Protein AF-A0A9R0RAD7-F1 (afdb_monomer_lite)

Organism: Triticum turgidum subsp. durum (NCBI:txid4567)

Secondary structure (DSSP, 8-state):
-HHHHHHHHHHHHHHHTTT-GGGHHHHHHHHHHHHHHHHHHHHHHHHHHHHHH--TT-HHHHHHHHHHHHHHHHHHHHHHHHHHHHSTTTTT-HHHHHHHHHHHHHHHHHHHHHHHHT----------

Sequence (128 aa):
MYADFIGSAGSIFDLTTPLYPGYFLPLASLGNLAKAVGRGFRDPSNRVIQNHFAKSGNLGEIAAKEEVWEVGAQLVGLSIGVLILDTPGIQSSYLTLTLTWLGVRLLHLWFRYQSLVVLKFRTVRCWT

Radius of gyration: 17.98 Å; chains: 1; bounding box: 42×28×57 Å

Foldseek 3Di:
DVLLVLLVVLVVLVLCCVVCVVCNVVSNVSSVVSNVVSVVVVVVVVLVVLVVVDDPPCSVVSVVVVVVVVVVVVVVVVVVVVVVVPDPPCVPDSVSVVVVVVVVSVVVVVVVVVVVVPDDDPDDPDDD

Structure (mmCIF, N/CA/C/O backbone):
data_AF-A0A9R0RAD7-F1
#
_entry.id   AF-A0A9R0RAD7-F1
#
loop_
_atom_site.group_PDB
_atom_site.id
_atom_site.type_symbol
_atom_site.label_atom_id
_atom_site.label_alt_id
_atom_site.label_comp_id
_atom_site.label_asym_id
_atom_site.label_entity_id
_atom_site.label_seq_id
_atom_site.pdbx_PDB_ins_code
_atom_site.Cartn_x
_atom_site.Cartn_y
_atom_site.Cartn_z
_atom_site.occupancy
_atom_site.B_iso_or_equiv
_atom_site.auth_seq_id
_atom_site.auth_comp_id
_atom_site.auth_asym_id
_atom_site.auth_atom_id
_atom_site.pdbx_PDB_model_num
ATOM 1 N N . MET A 1 1 ? -1.869 7.204 8.396 1.00 72.06 1 MET A N 1
ATOM 2 C CA . MET A 1 1 ? -1.092 7.958 7.389 1.00 72.06 1 MET A CA 1
ATOM 3 C C . MET A 1 1 ? 0.408 7.730 7.509 1.00 72.06 1 MET A C 1
ATOM 5 O O . MET A 1 1 ? 0.947 7.143 6.586 1.00 72.06 1 MET A O 1
ATOM 9 N N . TYR A 1 2 ? 1.097 8.093 8.603 1.00 76.00 2 TYR A N 1
ATOM 10 C CA . TYR A 1 2 ? 2.551 7.830 8.727 1.00 76.00 2 TYR A CA 1
ATOM 11 C C . TYR A 1 2 ? 2.933 6.348 8.547 1.00 76.00 2 TYR A C 1
ATOM 13 O O . TYR A 1 2 ? 3.855 6.034 7.801 1.00 76.00 2 TYR A O 1
ATOM 21 N N . ALA A 1 3 ? 2.169 5.434 9.151 1.00 78.88 3 ALA A N 1
ATOM 22 C CA . ALA A 1 3 ? 2.333 3.991 8.964 1.00 78.88 3 ALA A CA 1
ATOM 23 C C . ALA A 1 3 ? 2.201 3.554 7.488 1.00 78.88 3 ALA A C 1
ATOM 25 O O . ALA A 1 3 ? 2.969 2.717 7.013 1.00 78.88 3 ALA A O 1
ATOM 26 N N . ASP A 1 4 ? 1.267 4.157 6.742 1.00 81.69 4 ASP A N 1
ATOM 27 C CA . ASP A 1 4 ? 1.040 3.862 5.323 1.00 81.69 4 ASP A CA 1
ATOM 28 C C . ASP A 1 4 ? 2.202 4.372 4.444 1.00 81.69 4 ASP A C 1
ATOM 30 O O . ASP A 1 4 ? 2.567 3.712 3.470 1.00 81.69 4 ASP A O 1
ATOM 34 N N . PHE A 1 5 ? 2.840 5.494 4.807 1.00 82.06 5 PHE A N 1
ATOM 35 C CA . PHE A 1 5 ? 4.048 5.995 4.134 1.00 82.06 5 PHE A CA 1
ATOM 36 C C . PHE A 1 5 ? 5.247 5.060 4.327 1.00 82.06 5 PHE A C 1
ATOM 38 O O . PHE A 1 5 ? 5.902 4.698 3.350 1.00 82.06 5 PHE A O 1
ATOM 45 N N . ILE A 1 6 ? 5.500 4.616 5.563 1.00 80.94 6 ILE A N 1
ATOM 46 C CA . ILE A 1 6 ? 6.600 3.687 5.874 1.00 80.94 6 ILE A CA 1
ATOM 47 C C . ILE A 1 6 ? 6.388 2.345 5.158 1.00 80.94 6 ILE A C 1
ATOM 49 O O . ILE A 1 6 ? 7.303 1.818 4.525 1.00 80.94 6 ILE A O 1
ATOM 53 N N . GLY A 1 7 ? 5.157 1.822 5.176 1.00 78.75 7 GLY A N 1
ATOM 54 C CA . GLY A 1 7 ? 4.812 0.610 4.430 1.00 78.75 7 GLY A CA 1
ATOM 55 C C . GLY A 1 7 ? 4.968 0.772 2.911 1.00 78.75 7 GLY A C 1
ATOM 56 O O . GLY A 1 7 ? 5.399 -0.161 2.232 1.00 78.75 7 GLY A O 1
ATOM 57 N N . SER A 1 8 ? 4.678 1.963 2.375 1.00 82.88 8 SER A N 1
ATOM 58 C CA . SER A 1 8 ? 4.847 2.271 0.948 1.00 82.88 8 SER A CA 1
ATOM 59 C C . SER A 1 8 ? 6.318 2.324 0.539 1.00 82.88 8 SER A C 1
ATOM 61 O O . SER A 1 8 ? 6.659 1.795 -0.520 1.00 82.88 8 SER A O 1
ATOM 63 N N . ALA A 1 9 ? 7.197 2.859 1.394 1.00 84.00 9 ALA A N 1
ATOM 64 C CA . ALA A 1 9 ? 8.644 2.811 1.183 1.00 84.00 9 ALA A CA 1
ATOM 65 C C . ALA A 1 9 ? 9.148 1.364 1.059 1.00 84.00 9 ALA A C 1
ATOM 67 O O . ALA A 1 9 ? 9.953 1.063 0.182 1.00 84.00 9 ALA A O 1
ATOM 68 N N . GLY A 1 10 ? 8.590 0.442 1.850 1.00 84.69 10 GLY A N 1
ATOM 69 C CA . GLY A 1 10 ? 8.878 -0.988 1.729 1.00 84.69 10 GLY A CA 1
ATOM 70 C C . GLY A 1 10 ? 8.602 -1.555 0.335 1.00 84.69 10 GLY A C 1
ATOM 71 O O . GLY A 1 10 ? 9.412 -2.301 -0.201 1.00 84.69 10 GLY A O 1
ATOM 72 N N . SER A 1 11 ? 7.501 -1.147 -0.298 1.00 86.31 11 SER A N 1
ATOM 73 C CA . SER A 1 11 ? 7.193 -1.591 -1.665 1.00 86.31 11 SER A CA 1
ATOM 74 C C . SER A 1 11 ? 8.027 -0.945 -2.770 1.00 86.31 11 SER A C 1
ATOM 76 O O . SER A 1 11 ? 8.062 -1.477 -3.875 1.00 86.31 11 SER A O 1
ATOM 78 N N . ILE A 1 12 ? 8.724 0.159 -2.488 1.00 89.06 12 ILE A N 1
ATOM 79 C CA . ILE A 1 12 ? 9.711 0.715 -3.424 1.00 89.06 12 ILE A CA 1
ATOM 80 C C . ILE A 1 12 ? 10.911 -0.233 -3.521 1.00 89.06 12 ILE A C 1
ATOM 82 O O . ILE A 1 12 ? 11.399 -0.473 -4.619 1.00 89.06 12 ILE A O 1
ATOM 86 N N . PHE A 1 13 ? 11.342 -0.829 -2.405 1.00 88.94 13 PHE A N 1
ATOM 87 C CA . PHE A 1 13 ? 12.407 -1.835 -2.427 1.00 88.94 13 PHE A CA 1
ATOM 88 C C . PHE A 1 13 ? 12.006 -3.098 -3.192 1.00 88.94 13 PHE A C 1
ATOM 90 O O . PHE A 1 13 ? 12.837 -3.653 -3.900 1.00 88.94 13 PHE A O 1
ATOM 97 N N . ASP A 1 14 ? 10.740 -3.528 -3.119 1.00 86.56 14 ASP A N 1
ATOM 98 C CA . ASP A 1 14 ? 10.272 -4.643 -3.954 1.00 86.56 14 ASP A CA 1
ATOM 99 C C . ASP A 1 14 ? 10.357 -4.292 -5.445 1.00 86.56 14 ASP A C 1
ATOM 101 O O . ASP A 1 14 ? 10.831 -5.102 -6.237 1.00 86.56 14 ASP A O 1
ATOM 105 N N . LEU A 1 15 ? 9.940 -3.077 -5.828 1.00 87.69 15 LEU A N 1
ATOM 106 C CA . LEU A 1 15 ? 9.990 -2.609 -7.215 1.00 87.69 15 LEU A CA 1
ATOM 107 C C . LEU A 1 15 ? 11.413 -2.544 -7.768 1.00 87.69 15 LEU A C 1
ATOM 109 O O . LEU A 1 15 ? 11.600 -2.766 -8.959 1.00 87.69 15 LEU A O 1
ATOM 113 N N . THR A 1 16 ? 12.411 -2.259 -6.930 1.00 86.56 16 THR A N 1
ATOM 114 C CA . THR A 1 16 ? 13.810 -2.187 -7.368 1.00 86.56 16 THR A CA 1
ATOM 115 C C . THR A 1 16 ? 14.489 -3.553 -7.459 1.00 86.56 16 THR A C 1
ATOM 117 O O . THR A 1 16 ? 15.530 -3.650 -8.109 1.00 86.56 16 THR A O 1
ATOM 120 N N . THR A 1 17 ? 13.913 -4.620 -6.887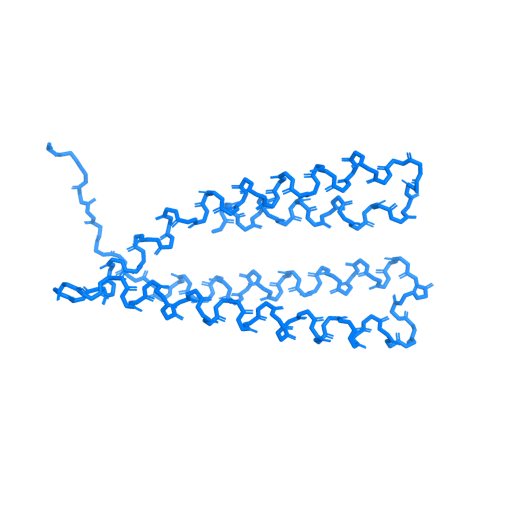 1.00 87.81 17 THR A N 1
ATOM 121 C CA . THR A 1 17 ? 14.506 -5.971 -6.957 1.00 87.81 17 THR A CA 1
ATOM 122 C C . THR A 1 17 ? 14.782 -6.474 -8.382 1.00 87.81 17 THR A C 1
ATOM 124 O O . THR A 1 17 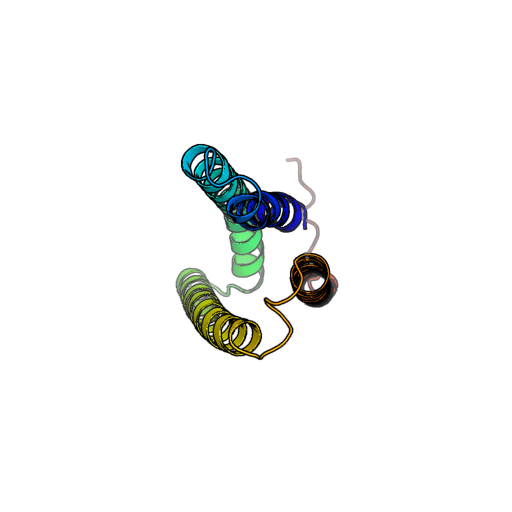? 15.873 -7.009 -8.590 1.00 87.81 17 THR A O 1
ATOM 127 N N . PRO A 1 18 ? 13.907 -6.277 -9.394 1.00 84.50 18 PRO A N 1
ATOM 128 C CA . PRO A 1 18 ? 14.169 -6.748 -10.754 1.00 84.50 18 PRO A CA 1
ATOM 129 C C . PRO A 1 18 ? 15.237 -5.914 -11.477 1.00 84.50 18 PRO A C 1
ATOM 131 O O . PRO A 1 18 ? 15.852 -6.405 -12.418 1.00 84.50 18 PRO A O 1
ATOM 134 N N . LEU A 1 19 ? 15.480 -4.668 -11.042 1.00 86.94 19 LEU A N 1
ATOM 135 C CA . LEU A 1 19 ? 16.524 -3.801 -11.605 1.00 86.94 19 LEU A CA 1
ATOM 136 C C . LEU A 1 19 ? 17.930 -4.200 -11.138 1.00 86.94 19 LEU A C 1
ATOM 138 O O . LEU A 1 19 ? 18.906 -3.976 -11.850 1.00 86.94 19 LEU A O 1
ATOM 142 N N . TYR A 1 20 ? 18.031 -4.783 -9.942 1.00 87.44 20 TYR A N 1
ATOM 143 C CA . TYR A 1 20 ? 19.294 -5.143 -9.299 1.00 87.44 20 TYR A CA 1
ATOM 144 C C . TYR A 1 20 ? 19.269 -6.599 -8.811 1.00 87.44 20 TYR A C 1
ATOM 146 O O . TYR A 1 20 ? 19.300 -6.847 -7.602 1.00 87.44 20 TYR A O 1
ATOM 154 N N . PRO A 1 21 ? 19.254 -7.590 -9.724 1.00 84.19 21 PRO A N 1
ATOM 155 C CA . PRO A 1 21 ? 19.089 -9.001 -9.365 1.00 84.19 21 PRO A CA 1
ATOM 156 C C . PRO A 1 21 ? 20.177 -9.524 -8.410 1.00 84.19 21 PRO A C 1
ATOM 158 O O . PRO A 1 21 ? 19.888 -10.347 -7.545 1.00 84.19 21 PRO A O 1
ATOM 161 N N . GLY A 1 22 ? 21.406 -8.993 -8.481 1.00 88.19 22 GLY A N 1
ATOM 162 C CA . GLY A 1 22 ? 22.493 -9.333 -7.547 1.00 88.19 22 GLY A CA 1
ATOM 163 C C . GLY A 1 22 ? 22.277 -8.854 -6.102 1.00 88.19 22 GLY A C 1
ATOM 164 O O . GLY A 1 22 ? 22.930 -9.348 -5.188 1.00 88.19 22 GLY A O 1
ATOM 165 N N . TYR A 1 23 ? 21.337 -7.932 -5.880 1.00 88.56 23 TYR A N 1
ATOM 166 C CA . TYR A 1 23 ? 20.967 -7.392 -4.568 1.00 88.56 23 TYR A CA 1
ATOM 167 C C . TYR A 1 23 ? 19.547 -7.796 -4.150 1.00 88.56 23 TYR A C 1
ATOM 169 O O . TYR A 1 23 ? 18.980 -7.194 -3.238 1.00 88.56 23 TYR A O 1
ATOM 177 N N . PHE A 1 24 ? 18.970 -8.828 -4.777 1.00 90.50 24 PHE A N 1
ATOM 178 C CA . PHE A 1 24 ? 17.615 -9.299 -4.484 1.00 90.50 24 PHE A CA 1
ATOM 179 C C . PHE A 1 24 ? 17.378 -9.511 -2.983 1.00 90.50 24 PHE A C 1
ATOM 181 O O . PHE A 1 24 ? 16.441 -8.951 -2.418 1.00 90.50 24 PHE A O 1
ATOM 188 N N . LEU A 1 25 ? 18.253 -10.276 -2.320 1.00 92.56 25 LEU A N 1
ATOM 189 C CA . LEU A 1 25 ? 18.087 -10.637 -0.913 1.00 92.56 25 LEU A CA 1
ATOM 190 C C . LEU A 1 25 ? 18.102 -9.421 0.036 1.00 92.56 25 LEU A C 1
ATOM 192 O O . LEU A 1 25 ? 17.156 -9.288 0.818 1.00 92.56 25 LEU A O 1
ATOM 196 N N . PRO A 1 26 ? 19.104 -8.516 -0.001 1.00 91.94 26 PRO A N 1
ATOM 197 C CA . PRO A 1 26 ? 19.086 -7.335 0.860 1.00 91.94 26 PRO A CA 1
ATOM 198 C C . PRO A 1 26 ? 17.930 -6.379 0.535 1.00 91.94 26 PRO A C 1
ATOM 200 O O . PRO A 1 26 ? 17.306 -5.869 1.464 1.00 91.94 26 PRO A O 1
ATOM 203 N N . LEU A 1 27 ? 17.581 -6.176 -0.742 1.00 90.25 27 LEU A N 1
ATOM 204 C CA . LEU A 1 27 ? 16.456 -5.314 -1.131 1.00 90.25 27 LEU A CA 1
ATOM 205 C C . LEU A 1 27 ? 15.112 -5.873 -0.645 1.00 90.25 27 LEU A C 1
ATOM 207 O O . LEU A 1 27 ? 14.355 -5.161 0.012 1.00 90.25 27 LEU A O 1
ATOM 211 N N . ALA A 1 28 ? 14.842 -7.158 -0.883 1.00 90.81 28 ALA A N 1
ATOM 212 C CA . ALA A 1 28 ? 13.624 -7.816 -0.414 1.00 90.81 28 ALA A CA 1
ATOM 213 C C . ALA A 1 28 ? 13.527 -7.814 1.122 1.00 90.81 28 ALA A C 1
ATOM 215 O O . ALA A 1 28 ? 12.452 -7.605 1.687 1.00 90.81 28 ALA A O 1
ATOM 216 N N . SER A 1 29 ? 14.656 -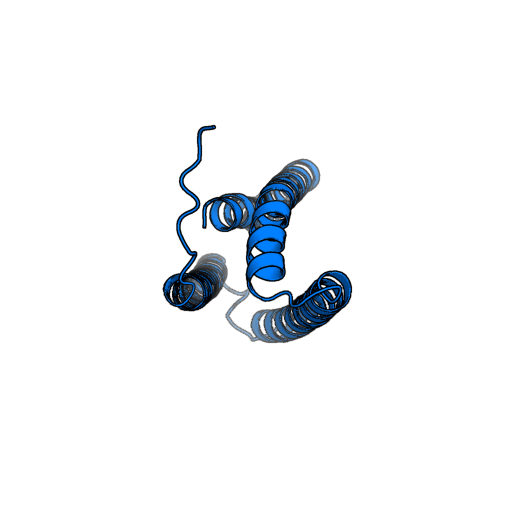7.994 1.814 1.00 92.94 29 SER A N 1
ATOM 217 C CA . SER A 1 29 ? 14.710 -7.951 3.280 1.00 92.94 29 SER A CA 1
ATOM 218 C C . SER A 1 29 ? 14.384 -6.558 3.818 1.00 92.94 29 SER A C 1
ATOM 220 O O . SER A 1 29 ? 13.568 -6.434 4.730 1.00 92.94 29 SER A O 1
ATOM 222 N N . LEU A 1 30 ? 14.957 -5.503 3.228 1.00 92.12 30 LEU A N 1
ATOM 223 C CA . LEU A 1 30 ? 14.642 -4.115 3.581 1.00 92.12 30 LEU A CA 1
ATOM 224 C C . LEU A 1 30 ? 13.180 -3.769 3.284 1.00 92.12 30 LEU A C 1
ATOM 226 O O . LEU A 1 30 ? 12.515 -3.145 4.113 1.00 92.12 30 LEU A O 1
ATOM 230 N N . GLY A 1 31 ? 12.656 -4.224 2.143 1.00 92.00 31 GLY A N 1
ATOM 231 C CA . GLY A 1 31 ? 11.249 -4.067 1.790 1.00 92.00 31 GLY A CA 1
ATOM 232 C C . GLY A 1 31 ? 10.320 -4.701 2.823 1.00 92.00 31 GLY A C 1
ATOM 233 O O . GLY A 1 31 ? 9.389 -4.059 3.317 1.00 92.00 31 GLY A O 1
ATOM 234 N N . ASN A 1 32 ? 10.608 -5.942 3.220 1.00 93.38 32 ASN A N 1
ATOM 235 C CA . ASN A 1 32 ? 9.847 -6.654 4.245 1.00 93.38 32 ASN A CA 1
ATOM 236 C C . ASN A 1 32 ? 9.979 -6.017 5.634 1.00 93.38 32 ASN A C 1
ATOM 238 O O . ASN A 1 32 ? 8.971 -5.893 6.333 1.00 93.38 32 ASN A O 1
ATOM 242 N N . LEU A 1 33 ? 11.173 -5.550 6.006 1.00 92.94 33 LEU A N 1
ATOM 243 C CA . LEU A 1 33 ? 11.411 -4.828 7.255 1.00 92.94 33 LEU A CA 1
ATOM 244 C C . LEU A 1 33 ? 10.569 -3.549 7.323 1.00 92.94 33 LEU A C 1
ATOM 246 O O . LEU A 1 33 ? 9.826 -3.352 8.282 1.00 92.94 33 LEU A O 1
ATOM 250 N N . ALA A 1 34 ? 10.619 -2.706 6.291 1.00 90.56 34 ALA A N 1
ATOM 251 C CA . ALA A 1 34 ? 9.848 -1.466 6.245 1.00 90.56 34 ALA A CA 1
ATOM 252 C C . ALA A 1 34 ? 8.332 -1.728 6.325 1.00 90.56 34 ALA A C 1
ATOM 254 O O . ALA A 1 34 ? 7.621 -1.050 7.068 1.00 90.56 34 ALA A O 1
ATOM 255 N N . LYS A 1 35 ? 7.825 -2.764 5.642 1.00 91.19 35 LYS A N 1
ATOM 256 C CA . LYS A 1 35 ? 6.417 -3.183 5.766 1.00 91.19 35 LYS A CA 1
ATOM 257 C C . LYS A 1 35 ? 6.068 -3.672 7.172 1.00 91.19 35 LYS A C 1
ATOM 259 O O . LYS A 1 35 ? 4.955 -3.422 7.631 1.00 91.19 35 LYS A O 1
ATOM 264 N N . ALA A 1 36 ? 6.965 -4.398 7.840 1.00 91.31 36 ALA A N 1
ATOM 265 C CA . ALA A 1 36 ? 6.750 -4.877 9.205 1.00 91.31 36 ALA A CA 1
ATOM 266 C C . ALA A 1 36 ? 6.700 -3.711 10.202 1.00 91.31 36 ALA A C 1
ATOM 268 O O . ALA A 1 36 ? 5.780 -3.637 11.011 1.00 91.31 36 ALA A O 1
ATOM 269 N N . VAL A 1 37 ? 7.617 -2.748 10.076 1.00 90.62 37 VAL A N 1
ATOM 270 C CA . VAL A 1 37 ? 7.618 -1.514 10.877 1.00 90.62 37 VAL A CA 1
ATOM 271 C C . VAL A 1 37 ? 6.340 -0.706 10.634 1.00 90.62 37 VAL A C 1
ATOM 273 O O . VAL A 1 37 ? 5.681 -0.286 11.583 1.00 90.62 37 VAL A O 1
ATOM 276 N N . GLY A 1 38 ? 5.937 -0.539 9.370 1.00 87.88 38 GLY A N 1
ATOM 277 C CA . GLY A 1 38 ? 4.680 0.124 9.016 1.00 87.88 38 GLY A CA 1
ATOM 278 C C . GLY A 1 38 ? 3.460 -0.548 9.657 1.00 87.88 38 GLY A C 1
ATOM 279 O O . GLY A 1 38 ? 2.608 0.143 10.213 1.00 87.88 38 GLY A O 1
ATOM 280 N N . ARG A 1 39 ? 3.401 -1.888 9.651 1.00 86.56 39 ARG A N 1
ATOM 281 C CA . ARG A 1 39 ? 2.355 -2.653 10.354 1.00 86.56 39 ARG A CA 1
ATOM 282 C C . ARG A 1 39 ? 2.391 -2.422 11.866 1.00 86.56 39 ARG A C 1
ATOM 284 O O . ARG A 1 39 ? 1.369 -2.046 12.428 1.00 86.56 39 ARG A O 1
ATOM 291 N N . GLY A 1 40 ? 3.567 -2.486 12.488 1.00 88.62 40 GLY A N 1
ATOM 292 C CA . GLY A 1 40 ? 3.724 -2.234 13.924 1.00 88.62 40 GLY A CA 1
ATOM 293 C C . GLY A 1 40 ? 3.224 -0.855 14.377 1.00 88.62 40 GLY A C 1
ATOM 294 O O . GLY A 1 40 ? 2.688 -0.730 15.473 1.00 88.62 40 GLY A O 1
ATOM 295 N N . PHE A 1 41 ? 3.322 0.177 13.531 1.00 87.50 41 PHE A N 1
ATOM 296 C CA . PHE A 1 41 ? 2.729 1.492 13.816 1.00 87.50 41 PHE A CA 1
ATOM 297 C C . PHE A 1 41 ? 1.225 1.574 13.525 1.00 87.50 41 PHE A C 1
ATOM 299 O O . PHE A 1 41 ? 0.509 2.377 14.134 1.00 87.50 41 PHE A O 1
ATOM 306 N N . ARG A 1 42 ? 0.728 0.771 12.581 1.00 85.88 42 ARG A N 1
ATOM 307 C CA . ARG A 1 42 ? -0.693 0.717 12.231 1.00 85.88 42 ARG A CA 1
ATOM 308 C C . ARG A 1 42 ? -1.515 0.032 13.322 1.00 85.88 42 ARG A C 1
ATOM 310 O O . ARG A 1 42 ? -2.587 0.539 13.648 1.00 85.88 42 ARG A O 1
ATOM 317 N N . ASP A 1 43 ? -1.016 -1.050 13.912 1.00 87.38 43 ASP A N 1
ATOM 318 C CA . ASP A 1 43 ? -1.797 -1.879 14.841 1.00 87.38 43 ASP A CA 1
ATOM 319 C C . ASP A 1 43 ? -2.299 -1.110 16.082 1.00 87.38 43 ASP A C 1
ATOM 321 O O . ASP A 1 43 ? -3.494 -1.191 16.380 1.00 87.38 43 ASP A O 1
ATOM 325 N N . PRO A 1 44 ? -1.483 -0.288 16.780 1.00 86.12 44 PRO A N 1
ATOM 326 C CA . PRO A 1 44 ? -1.969 0.531 17.891 1.00 86.12 44 PRO A CA 1
ATOM 327 C C . PRO A 1 44 ? -3.044 1.537 17.462 1.00 86.12 44 PRO A C 1
ATOM 329 O O . PRO A 1 44 ? -4.018 1.743 18.182 1.00 86.12 44 PRO A O 1
ATOM 332 N N . SER A 1 45 ? -2.902 2.131 16.272 1.00 87.06 45 SER A N 1
ATOM 333 C CA . SER A 1 45 ? -3.870 3.098 15.737 1.00 87.06 45 SER A CA 1
ATOM 334 C C . SER A 1 45 ? -5.213 2.429 15.420 1.00 87.06 45 SER A C 1
ATOM 336 O O . SER A 1 45 ? -6.266 2.952 15.785 1.00 87.06 45 SER A O 1
ATOM 338 N N . ASN A 1 46 ? -5.179 1.245 14.799 1.00 87.06 46 ASN A N 1
ATOM 339 C CA . ASN A 1 46 ? -6.374 0.449 14.515 1.00 87.06 46 ASN A CA 1
ATOM 340 C C . ASN A 1 46 ? -7.074 0.021 15.813 1.00 87.06 46 ASN A C 1
ATOM 342 O O . ASN A 1 46 ? -8.291 0.144 15.913 1.00 87.06 46 ASN A O 1
ATOM 346 N N . ARG A 1 47 ? -6.328 -0.367 16.855 1.00 87.12 47 ARG A N 1
ATOM 347 C CA . ARG A 1 47 ? -6.915 -0.694 18.168 1.00 87.12 47 ARG A CA 1
ATOM 348 C C . ARG A 1 47 ? -7.672 0.479 18.793 1.00 87.12 47 ARG A C 1
ATOM 350 O O . ARG A 1 47 ? -8.724 0.270 19.390 1.00 87.12 47 ARG A O 1
ATOM 357 N N . VAL A 1 48 ? -7.178 1.712 18.644 1.00 87.38 48 VAL A N 1
ATOM 358 C CA . VAL A 1 48 ? -7.893 2.915 19.113 1.00 87.38 48 VAL A CA 1
ATOM 359 C C . VAL A 1 48 ? -9.205 3.114 18.344 1.00 87.38 48 VAL A C 1
ATOM 361 O O . VAL A 1 48 ? -10.229 3.420 18.955 1.00 87.38 48 VAL A O 1
ATOM 364 N N . ILE A 1 49 ? -9.204 2.889 17.025 1.00 85.75 49 ILE A N 1
ATOM 365 C CA . ILE A 1 49 ? -10.413 2.946 16.183 1.00 85.75 49 ILE A CA 1
ATOM 366 C C . ILE A 1 49 ? -11.421 1.863 16.592 1.00 85.75 49 ILE A C 1
ATOM 368 O O . ILE A 1 49 ? -12.593 2.163 16.801 1.00 85.75 49 ILE A O 1
ATOM 372 N N . GLN A 1 50 ? -10.975 0.618 16.752 1.00 88.88 50 GLN A N 1
ATOM 373 C CA . GLN A 1 50 ? -11.829 -0.498 17.170 1.00 88.88 50 GLN A CA 1
ATOM 374 C C . GLN A 1 50 ? -12.462 -0.233 18.539 1.00 88.88 50 GLN A C 1
ATOM 376 O O . GLN A 1 50 ? -13.656 -0.456 18.719 1.00 88.88 50 GLN A O 1
ATOM 381 N N . ASN A 1 51 ? -11.688 0.309 19.485 1.00 87.56 51 ASN A N 1
ATOM 382 C CA . ASN A 1 51 ? -12.185 0.692 20.805 1.00 87.56 51 ASN A CA 1
ATOM 383 C C . ASN A 1 51 ? -13.246 1.800 20.719 1.00 87.56 51 ASN A C 1
ATOM 385 O O . ASN A 1 51 ? -14.259 1.735 21.405 1.00 87.56 51 ASN A O 1
ATOM 389 N N . HIS A 1 52 ? -13.085 2.764 19.809 1.00 86.62 52 HIS A N 1
ATOM 390 C CA . HIS A 1 52 ? -14.100 3.795 19.579 1.00 86.62 52 HIS A CA 1
ATOM 391 C C . HIS A 1 52 ? -15.460 3.220 19.140 1.00 86.62 52 HIS A C 1
ATOM 393 O O . HIS A 1 52 ? -16.501 3.745 19.533 1.00 86.62 52 HIS A O 1
ATOM 399 N N . PHE A 1 53 ? -15.463 2.143 18.350 1.00 84.69 53 PHE A N 1
ATOM 400 C CA . PHE A 1 53 ? -16.689 1.466 17.912 1.00 84.69 53 PHE A CA 1
ATOM 401 C C . PHE A 1 53 ? -17.175 0.375 18.875 1.00 84.69 53 PHE A C 1
ATOM 403 O O . PHE A 1 53 ? -18.306 -0.104 18.736 1.00 84.69 53 PHE A O 1
ATOM 410 N N . ALA A 1 54 ? -16.354 -0.015 19.850 1.00 86.62 54 ALA A N 1
ATOM 411 C CA . ALA A 1 54 ? -16.700 -1.054 20.801 1.00 86.62 54 ALA A CA 1
ATOM 412 C C . ALA A 1 54 ? -17.813 -0.607 21.758 1.00 86.62 54 ALA A C 1
ATOM 414 O O . ALA A 1 54 ? -17.791 0.472 22.347 1.00 86.62 54 ALA A O 1
ATOM 415 N N . LYS A 1 55 ? -18.797 -1.486 21.938 1.00 81.19 55 LYS A N 1
ATOM 416 C CA . LYS A 1 55 ? -19.804 -1.433 23.000 1.00 81.19 55 LYS A CA 1
ATOM 417 C C . LYS A 1 55 ? -19.477 -2.530 24.009 1.00 81.19 55 LYS A C 1
ATOM 419 O O . LYS A 1 55 ? -19.020 -3.594 23.617 1.00 81.19 55 LYS A O 1
ATOM 424 N N . SER A 1 56 ? -19.690 -2.254 25.296 1.00 82.50 56 SER A N 1
ATOM 425 C CA . SER A 1 56 ? -19.341 -3.114 26.444 1.00 82.50 56 SER A CA 1
ATOM 426 C C . SER A 1 56 ? -19.057 -4.590 26.100 1.00 82.50 56 SER A C 1
ATOM 428 O O . SER A 1 56 ? -19.973 -5.343 25.776 1.00 82.50 56 SER A O 1
ATOM 430 N N . GLY A 1 57 ? -17.780 -4.988 26.154 1.00 82.12 57 GLY A N 1
ATOM 431 C CA . GLY A 1 57 ? -17.334 -6.378 25.984 1.00 82.12 57 GLY A CA 1
ATOM 432 C C . GLY A 1 57 ? -17.123 -6.882 24.547 1.00 82.12 57 GLY A C 1
ATOM 433 O O . GLY A 1 57 ? -16.602 -7.981 24.392 1.00 82.12 57 GLY A O 1
ATOM 434 N N . ASN A 1 58 ? -17.449 -6.118 23.496 1.00 89.75 58 ASN A N 1
ATOM 435 C CA . ASN A 1 58 ? -17.394 -6.612 22.106 1.00 89.75 58 ASN A CA 1
ATOM 436 C C . ASN A 1 58 ? -16.114 -6.254 21.313 1.00 89.75 58 ASN A C 1
ATOM 438 O O . ASN A 1 58 ? -16.055 -6.497 20.108 1.00 89.75 58 ASN A O 1
ATOM 442 N N . LEU A 1 59 ? -15.083 -5.690 21.957 1.00 89.94 59 LEU A N 1
ATOM 443 C CA . LEU A 1 59 ? -13.859 -5.234 21.274 1.00 89.94 59 LEU A CA 1
ATOM 444 C C . LEU A 1 59 ? -13.173 -6.358 20.480 1.00 89.94 59 LEU A C 1
ATOM 446 O O . LEU A 1 59 ? -12.741 -6.138 19.352 1.00 89.94 59 LEU A O 1
ATOM 450 N N . GLY A 1 60 ? -13.106 -7.565 21.053 1.00 88.81 60 GLY A N 1
ATOM 451 C CA . GLY A 1 60 ? -12.508 -8.727 20.391 1.00 88.81 60 GLY A CA 1
ATOM 452 C C . GLY A 1 60 ? -13.272 -9.169 19.141 1.00 88.81 60 GLY A C 1
ATOM 453 O O . G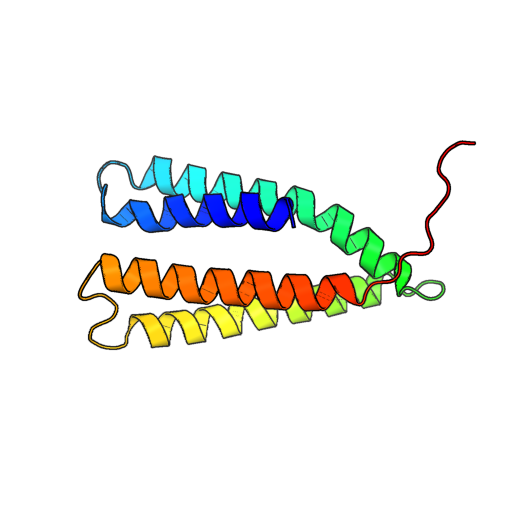LY A 1 60 ? -12.652 -9.541 18.151 1.00 88.81 60 GLY A O 1
ATOM 454 N N . GLU A 1 61 ? -14.606 -9.068 19.145 1.00 90.50 61 GLU A N 1
ATOM 455 C CA . GLU A 1 61 ? -15.430 -9.406 17.978 1.00 90.50 61 GLU A CA 1
ATOM 456 C C . GLU A 1 61 ? -15.227 -8.396 16.841 1.00 90.50 61 GLU A C 1
ATOM 458 O O . GLU A 1 61 ? -15.108 -8.784 15.679 1.00 90.50 61 GLU A O 1
ATOM 463 N N . ILE A 1 62 ? -15.144 -7.103 17.170 1.00 89.56 62 ILE A N 1
ATOM 464 C CA . ILE A 1 62 ? -14.864 -6.046 16.189 1.00 89.56 62 ILE A CA 1
ATOM 465 C C . ILE A 1 62 ? -13.471 -6.237 15.587 1.00 89.56 62 ILE A C 1
ATOM 467 O O . ILE A 1 62 ? -13.335 -6.196 14.366 1.00 89.56 62 ILE A O 1
ATOM 471 N N . ALA A 1 63 ? -12.461 -6.492 16.424 1.00 88.50 63 ALA A N 1
ATOM 472 C CA . ALA A 1 63 ? -11.096 -6.739 15.972 1.00 88.50 63 ALA A CA 1
ATOM 473 C C . ALA A 1 63 ? -11.015 -7.959 15.042 1.00 88.50 63 ALA A C 1
ATOM 475 O O . ALA A 1 63 ? -10.453 -7.861 13.954 1.00 88.50 63 ALA A O 1
ATOM 476 N N . ALA A 1 64 ? -11.648 -9.074 15.423 1.00 91.38 64 ALA A N 1
ATOM 477 C CA . ALA A 1 64 ? -11.683 -10.283 14.605 1.00 91.38 64 ALA A CA 1
ATOM 478 C C . ALA A 1 64 ? -12.405 -10.056 13.266 1.00 91.38 64 ALA A C 1
ATOM 480 O O . ALA A 1 64 ? -11.936 -10.510 12.225 1.00 91.38 64 ALA A O 1
ATOM 481 N N . LYS A 1 65 ? -13.528 -9.322 13.258 1.00 91.75 65 LYS A N 1
ATOM 482 C CA . LYS A 1 65 ? -14.227 -8.969 12.012 1.00 91.75 65 LYS A CA 1
ATOM 483 C C . LYS A 1 65 ? -13.364 -8.085 11.111 1.00 91.75 65 LYS A C 1
ATOM 485 O O . LYS A 1 65 ? -13.329 -8.334 9.910 1.00 91.75 65 LYS A O 1
ATOM 490 N N . GLU A 1 66 ? -12.687 -7.075 11.660 1.00 91.06 66 GLU A N 1
ATOM 491 C CA . GLU A 1 66 ? -11.772 -6.226 10.883 1.00 91.06 66 GLU A CA 1
ATOM 492 C C . GLU A 1 66 ? -10.650 -7.058 10.258 1.00 91.06 66 GLU A C 1
ATOM 494 O O . GLU A 1 66 ? -10.396 -6.918 9.065 1.00 91.06 66 GLU A O 1
ATOM 499 N N . GLU A 1 67 ? -10.029 -7.956 11.024 1.00 90.50 67 GLU A N 1
ATOM 500 C CA . GLU A 1 67 ? -8.938 -8.806 10.540 1.00 90.50 67 GLU A CA 1
ATOM 501 C C . GLU A 1 67 ? -9.388 -9.724 9.395 1.00 90.50 67 GLU A C 1
ATOM 503 O O . GLU A 1 67 ? -8.712 -9.806 8.369 1.00 90.50 67 GLU A O 1
ATOM 508 N N . VAL A 1 68 ? -10.564 -10.353 9.508 1.00 94.94 68 VAL A N 1
ATOM 509 C CA . VAL A 1 68 ? -11.126 -11.197 8.437 1.00 94.94 68 VAL A CA 1
ATOM 510 C C . VAL A 1 68 ? -11.342 -10.393 7.154 1.00 94.94 68 VAL A C 1
ATOM 512 O O . VAL A 1 68 ? -10.986 -10.855 6.066 1.00 94.94 68 VAL A O 1
ATOM 515 N N . TRP A 1 69 ? -11.891 -9.179 7.262 1.00 93.00 69 TRP A N 1
ATOM 516 C CA . TRP A 1 69 ? -12.083 -8.304 6.105 1.00 93.00 69 TRP A CA 1
ATOM 517 C C . TRP A 1 69 ? -10.763 -7.793 5.530 1.00 93.00 69 TRP A C 1
ATOM 519 O O . TRP A 1 69 ? -10.637 -7.691 4.311 1.00 93.00 69 TRP A O 1
ATOM 529 N N . GLU A 1 70 ? -9.768 -7.512 6.371 1.00 90.25 70 GLU A N 1
ATOM 530 C CA . GLU A 1 70 ? -8.432 -7.122 5.928 1.00 90.25 70 GLU A CA 1
ATOM 531 C C . GLU A 1 70 ? -7.754 -8.250 5.142 1.00 90.25 70 GLU A C 1
ATOM 533 O O . GLU A 1 70 ? -7.286 -8.012 4.028 1.00 90.25 70 GLU A O 1
ATOM 538 N N . VAL A 1 71 ? -7.746 -9.478 5.664 1.00 93.88 71 VAL A N 1
ATOM 539 C CA . VAL A 1 71 ? -7.156 -10.636 4.974 1.00 93.88 71 VAL A CA 1
ATOM 540 C C . VAL A 1 71 ? -7.905 -10.931 3.674 1.00 93.88 71 VAL A C 1
ATOM 542 O O . VAL A 1 71 ? -7.277 -11.129 2.633 1.00 93.88 71 VAL A O 1
ATOM 545 N N . GLY A 1 72 ? -9.240 -10.893 3.695 1.00 96.50 72 GLY A N 1
ATOM 546 C CA . GLY A 1 72 ? -10.057 -11.068 2.494 1.00 96.50 72 GLY A CA 1
ATOM 547 C C . GLY A 1 72 ? -9.742 -10.025 1.418 1.00 96.50 72 GLY A C 1
ATOM 548 O O . GLY A 1 72 ? -9.508 -10.378 0.262 1.00 96.50 72 GLY A O 1
ATOM 549 N N . ALA A 1 73 ? -9.654 -8.748 1.796 1.00 92.94 73 ALA A N 1
ATOM 550 C CA . ALA A 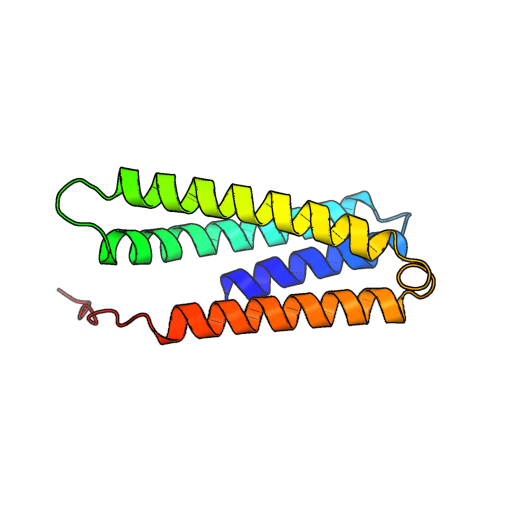1 73 ? -9.295 -7.670 0.879 1.00 92.94 73 ALA A CA 1
ATOM 551 C C . ALA A 1 73 ? -7.865 -7.814 0.332 1.00 92.94 73 ALA A C 1
ATOM 553 O O . ALA A 1 73 ? -7.636 -7.530 -0.843 1.00 92.94 73 ALA A O 1
ATOM 554 N N . GLN A 1 74 ? -6.909 -8.285 1.143 1.00 92.50 74 GLN A N 1
ATOM 555 C CA . GLN A 1 74 ? -5.542 -8.559 0.688 1.00 92.50 74 GLN A CA 1
ATOM 556 C C . GLN A 1 74 ? -5.502 -9.680 -0.355 1.00 92.50 74 GLN A C 1
ATOM 558 O O . GLN A 1 74 ? -4.832 -9.526 -1.375 1.00 92.50 74 GLN A O 1
ATOM 563 N N . LEU A 1 75 ? -6.238 -10.774 -0.139 1.00 96.00 75 LEU A N 1
ATOM 564 C CA . LEU A 1 75 ? -6.320 -11.880 -1.096 1.00 96.00 75 LEU A CA 1
ATOM 565 C C . LEU A 1 75 ? -6.959 -11.434 -2.413 1.00 96.00 75 LEU A C 1
ATOM 567 O O . LEU A 1 75 ? -6.382 -11.654 -3.474 1.00 96.00 75 LEU A O 1
ATOM 571 N N . VAL A 1 76 ? -8.101 -10.744 -2.346 1.00 95.81 76 VAL A N 1
ATOM 572 C CA . VAL A 1 76 ? -8.782 -10.207 -3.535 1.00 95.81 76 VAL A CA 1
ATOM 573 C C . VAL A 1 76 ? -7.880 -9.223 -4.282 1.00 95.81 76 VAL A C 1
ATOM 575 O O . VAL A 1 76 ? -7.734 -9.317 -5.500 1.00 95.81 76 VAL A O 1
ATOM 578 N N . GLY A 1 77 ? -7.229 -8.307 -3.561 1.00 93.50 77 GLY A N 1
ATOM 579 C CA . GLY A 1 77 ? -6.295 -7.345 -4.140 1.00 93.50 77 GLY A CA 1
ATOM 580 C C . GLY A 1 77 ? -5.087 -8.011 -4.800 1.00 93.50 77 GLY A C 1
ATOM 581 O O . GLY A 1 77 ? -4.682 -7.590 -5.882 1.00 93.50 77 GLY A O 1
ATOM 582 N N . LEU A 1 78 ? -4.543 -9.073 -4.198 1.00 93.12 78 LEU A N 1
ATOM 583 C CA . LEU A 1 78 ? -3.457 -9.859 -4.781 1.00 93.12 78 LEU A CA 1
ATOM 584 C C . LEU A 1 78 ? -3.908 -10.563 -6.066 1.00 93.12 78 LEU A C 1
ATOM 586 O O . LEU A 1 78 ? -3.212 -10.468 -7.072 1.00 93.12 78 LEU A O 1
ATOM 590 N N . SER A 1 79 ? -5.076 -11.213 -6.061 1.00 95.25 79 SER A N 1
ATOM 591 C CA . SER A 1 79 ? -5.631 -11.868 -7.253 1.00 95.25 79 SER A CA 1
ATOM 592 C C . SER A 1 79 ? -5.828 -10.879 -8.402 1.00 95.25 79 SER A C 1
ATOM 594 O O . SER A 1 79 ? -5.379 -11.139 -9.516 1.00 95.25 79 SER A O 1
ATOM 596 N N . ILE A 1 80 ? -6.431 -9.717 -8.131 1.00 94.56 80 ILE A N 1
ATOM 597 C CA . ILE A 1 80 ? -6.604 -8.655 -9.132 1.00 94.56 80 ILE A CA 1
ATOM 598 C C . ILE A 1 80 ? -5.241 -8.141 -9.611 1.00 94.56 80 ILE A C 1
ATOM 600 O O . ILE A 1 80 ? -5.036 -7.971 -10.809 1.00 94.56 80 ILE A O 1
ATOM 604 N N . GLY A 1 81 ? -4.291 -7.927 -8.698 1.00 92.19 81 GLY A N 1
ATOM 605 C CA . GLY A 1 81 ? -2.944 -7.466 -9.031 1.00 92.19 81 GLY A CA 1
ATOM 606 C C . GLY A 1 81 ? -2.197 -8.421 -9.962 1.00 92.19 81 GLY A C 1
ATOM 607 O O . GLY A 1 81 ? -1.572 -7.966 -10.915 1.00 92.19 81 GLY A O 1
ATOM 608 N N . VAL A 1 82 ? -2.301 -9.733 -9.735 1.00 92.44 82 VAL A N 1
ATOM 609 C CA . VAL A 1 82 ? -1.711 -10.752 -10.618 1.00 92.44 82 VAL A CA 1
ATOM 610 C C . VAL A 1 82 ? -2.346 -10.706 -12.008 1.00 92.44 82 VAL A C 1
ATOM 612 O O . VAL A 1 82 ? -1.612 -10.684 -12.988 1.00 92.44 82 VAL A O 1
ATOM 615 N N . LEU A 1 83 ? -3.677 -10.610 -12.107 1.00 92.94 83 LEU A N 1
ATOM 616 C CA . LEU A 1 83 ? -4.372 -10.504 -13.400 1.00 92.94 83 LEU A CA 1
ATOM 617 C C . LEU A 1 83 ? -3.986 -9.234 -14.176 1.00 92.94 83 LEU A C 1
ATOM 619 O O . LEU A 1 83 ? -3.817 -9.269 -15.393 1.00 92.94 83 LEU A O 1
ATOM 623 N N . ILE A 1 84 ? -3.813 -8.110 -13.474 1.00 91.12 84 ILE A N 1
ATOM 624 C CA . ILE A 1 84 ? -3.307 -6.872 -14.078 1.00 91.12 84 ILE A CA 1
ATOM 625 C C . ILE A 1 84 ? -1.888 -7.102 -14.605 1.00 91.12 84 ILE A C 1
ATOM 627 O O . ILE A 1 84 ? -1.600 -6.781 -15.751 1.00 91.12 84 ILE A O 1
ATOM 631 N N . LEU A 1 85 ? -0.999 -7.685 -13.799 1.00 89.69 85 LEU A N 1
ATOM 632 C CA . LEU A 1 85 ? 0.386 -7.928 -14.206 1.00 89.69 85 LEU A CA 1
ATOM 633 C C . LEU A 1 85 ? 0.518 -8.940 -15.355 1.00 89.69 85 LEU A C 1
ATOM 635 O O . LEU A 1 85 ? 1.473 -8.832 -16.116 1.00 89.69 85 LEU A O 1
ATOM 639 N N . ASP A 1 86 ? -0.423 -9.872 -15.500 1.00 89.50 86 ASP A N 1
ATOM 640 C CA . ASP A 1 86 ? -0.490 -10.828 -16.616 1.00 89.50 86 ASP A CA 1
ATOM 641 C C . ASP A 1 86 ? -0.956 -10.177 -17.937 1.00 89.50 86 ASP A C 1
ATOM 643 O O . ASP A 1 86 ? -0.789 -10.731 -19.022 1.00 89.50 86 ASP A O 1
ATOM 647 N N . THR A 1 87 ? -1.508 -8.958 -17.879 1.00 89.69 87 THR A N 1
ATOM 648 C CA . THR A 1 87 ? -1.973 -8.245 -19.073 1.00 89.69 87 THR A CA 1
ATOM 649 C C . THR A 1 87 ? -0.787 -7.807 -19.955 1.00 89.69 87 THR A C 1
ATOM 651 O O . THR A 1 87 ? 0.118 -7.106 -19.475 1.00 89.69 87 THR A O 1
ATOM 654 N N . PRO A 1 88 ? -0.794 -8.133 -21.267 1.00 83.69 88 PRO A N 1
ATOM 655 C CA . PRO A 1 88 ? 0.265 -7.734 -22.189 1.00 83.69 88 PRO A CA 1
ATOM 656 C C . PRO A 1 88 ? 0.457 -6.213 -22.206 1.00 83.69 88 PRO A C 1
ATOM 658 O O . PRO A 1 88 ? -0.503 -5.456 -22.335 1.00 83.69 88 PRO A O 1
ATOM 661 N N . GLY A 1 89 ? 1.705 -5.756 -22.093 1.00 80.56 89 GLY A N 1
ATOM 662 C CA . GLY A 1 89 ? 2.062 -4.334 -22.128 1.00 80.56 89 GLY A CA 1
ATOM 663 C C . GLY A 1 89 ? 2.395 -3.718 -20.767 1.00 80.56 89 GLY A C 1
ATOM 664 O O . GLY A 1 89 ? 3.204 -2.791 -20.720 1.00 80.56 89 GLY A O 1
ATOM 665 N N . ILE A 1 90 ? 1.869 -4.249 -19.654 1.00 83.69 90 ILE A N 1
ATOM 666 C CA . ILE A 1 90 ? 2.181 -3.710 -18.315 1.00 83.69 90 ILE A CA 1
ATOM 667 C C . ILE A 1 90 ? 3.601 -4.089 -17.890 1.00 83.69 90 ILE A C 1
ATOM 669 O O . ILE A 1 90 ? 4.362 -3.233 -17.440 1.00 83.69 90 ILE A O 1
ATOM 673 N N . GLN A 1 91 ? 3.991 -5.348 -18.097 1.00 80.31 91 GLN A N 1
ATOM 674 C CA . GLN A 1 91 ? 5.353 -5.818 -17.815 1.00 80.31 91 GLN A CA 1
ATOM 675 C C . GLN A 1 91 ? 6.373 -5.419 -18.890 1.00 80.31 91 GLN A C 1
ATOM 677 O O . GLN A 1 91 ? 7.576 -5.500 -18.656 1.00 80.31 91 GLN A O 1
ATOM 682 N N . SER A 1 92 ? 5.917 -4.966 -20.062 1.00 83.12 92 SER A N 1
ATOM 683 C CA . SER A 1 92 ? 6.793 -4.664 -21.201 1.00 83.12 92 SER A CA 1
ATOM 684 C C . SER A 1 92 ? 7.694 -3.449 -20.974 1.00 83.12 92 SER A C 1
ATOM 686 O O . SER A 1 92 ? 8.720 -3.318 -21.635 1.00 83.12 92 SER A O 1
ATOM 688 N N . SER A 1 93 ? 7.332 -2.554 -20.052 1.00 87.81 93 SER A N 1
ATOM 689 C CA . SER A 1 93 ? 8.137 -1.386 -19.704 1.00 87.81 93 SER A CA 1
ATOM 690 C C . SER A 1 93 ? 8.125 -1.151 -18.202 1.00 87.81 93 SER A C 1
ATOM 692 O O . SER A 1 93 ? 7.067 -1.050 -17.580 1.00 87.81 93 SER A O 1
ATOM 694 N N . TYR A 1 94 ? 9.316 -0.973 -17.628 1.00 88.88 94 TYR A N 1
ATOM 695 C CA . TYR A 1 94 ? 9.469 -0.635 -16.214 1.00 88.88 94 TYR A CA 1
ATOM 696 C C . TYR A 1 94 ? 8.781 0.697 -15.863 1.00 88.88 94 TYR A C 1
ATOM 698 O O . TYR A 1 94 ? 8.259 0.866 -14.760 1.00 88.88 94 TYR A O 1
ATOM 706 N N . LEU A 1 95 ? 8.698 1.632 -16.817 1.00 89.75 95 LEU A N 1
ATOM 707 C CA . LEU A 1 95 ? 7.953 2.877 -16.632 1.00 89.75 95 LEU A CA 1
ATOM 708 C C . LEU A 1 95 ? 6.447 2.611 -16.503 1.00 89.75 95 LEU A C 1
ATOM 710 O O . LEU A 1 95 ? 5.810 3.124 -15.589 1.00 89.75 95 LEU A O 1
ATOM 714 N N . THR A 1 96 ? 5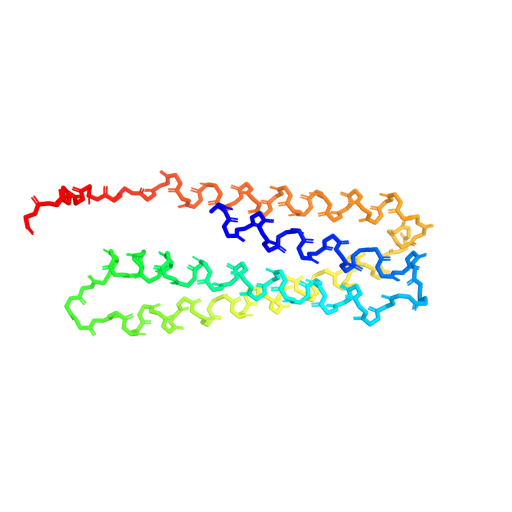.878 1.770 -17.368 1.00 90.19 96 THR A N 1
ATOM 715 C CA . THR A 1 96 ? 4.453 1.407 -17.297 1.00 90.19 96 THR A CA 1
ATOM 716 C C . THR A 1 96 ? 4.139 0.693 -15.985 1.00 90.19 96 THR A C 1
ATOM 718 O O . THR A 1 96 ? 3.150 1.017 -15.326 1.00 90.19 96 THR A O 1
ATOM 721 N N . LEU A 1 97 ? 5.011 -0.222 -15.557 1.00 90.56 97 LEU A N 1
ATOM 722 C CA . LEU A 1 97 ? 4.880 -0.939 -14.291 1.00 90.56 97 LEU A CA 1
ATOM 723 C C . LEU A 1 97 ? 4.929 0.008 -13.081 1.00 90.56 97 LEU A C 1
ATOM 725 O O . LEU A 1 97 ? 4.066 -0.066 -12.204 1.00 90.56 97 LEU A O 1
ATOM 729 N N . THR A 1 98 ? 5.889 0.936 -13.044 1.00 91.06 98 THR A N 1
ATOM 730 C CA . THR A 1 98 ? 6.022 1.907 -11.941 1.00 91.06 98 THR A CA 1
ATOM 731 C C . THR A 1 98 ? 4.879 2.921 -11.909 1.00 91.06 98 THR A C 1
ATOM 733 O O . THR A 1 98 ? 4.384 3.227 -10.825 1.00 91.06 98 THR A O 1
ATOM 736 N N . LEU A 1 99 ? 4.392 3.388 -13.064 1.00 92.12 99 LEU A N 1
ATOM 737 C CA . LEU A 1 99 ? 3.211 4.256 -13.152 1.00 92.12 99 LEU A CA 1
ATOM 738 C C . LEU A 1 99 ? 1.932 3.536 -12.716 1.00 92.12 99 LEU A C 1
ATOM 740 O O . LEU A 1 99 ? 1.134 4.106 -11.972 1.00 92.12 99 LEU A O 1
ATOM 744 N N . THR A 1 100 ? 1.756 2.276 -13.122 1.00 92.12 100 THR A N 1
ATOM 745 C CA . THR A 1 100 ? 0.615 1.448 -12.700 1.00 92.12 100 THR A CA 1
ATOM 746 C C . THR A 1 100 ? 0.634 1.250 -11.185 1.00 92.12 100 THR A C 1
ATOM 748 O O . THR A 1 100 ? -0.368 1.493 -10.511 1.00 92.12 100 THR A O 1
ATOM 751 N N . TRP A 1 101 ? 1.793 0.898 -10.620 1.00 91.50 101 TRP A N 1
ATOM 752 C CA . TRP A 1 101 ? 1.976 0.794 -9.172 1.00 91.50 101 TRP A CA 1
ATOM 753 C C . TRP A 1 101 ? 1.693 2.119 -8.452 1.00 91.50 101 TRP A C 1
ATOM 755 O O . TRP A 1 101 ? 0.991 2.128 -7.438 1.00 91.50 101 TRP A O 1
ATOM 765 N N . LEU A 1 102 ? 2.189 3.243 -8.981 1.00 92.88 102 LEU A N 1
ATOM 766 C CA . LEU A 1 102 ? 1.991 4.564 -8.387 1.00 92.88 102 LEU A CA 1
ATOM 767 C C . LEU A 1 102 ? 0.508 4.946 -8.386 1.00 92.88 102 LEU A C 1
ATOM 769 O O . LEU A 1 102 ? 0.004 5.416 -7.368 1.00 92.88 102 LEU A O 1
ATOM 773 N N . GLY A 1 103 ? -0.206 4.688 -9.484 1.00 93.69 103 GLY A N 1
ATOM 774 C CA . GLY A 1 103 ? -1.647 4.911 -9.584 1.00 93.69 103 GLY A CA 1
ATOM 775 C C . GLY A 1 103 ? -2.430 4.119 -8.535 1.00 93.69 103 GLY A C 1
ATOM 776 O O . GLY A 1 103 ? -3.220 4.698 -7.788 1.00 93.69 103 GLY A O 1
ATOM 777 N N . VAL A 1 104 ? -2.151 2.818 -8.402 1.00 91.88 104 VAL A N 1
ATOM 778 C CA . VAL A 1 104 ? -2.775 1.962 -7.375 1.00 91.88 104 VAL A CA 1
ATOM 779 C C . VAL A 1 104 ? -2.447 2.461 -5.962 1.00 91.88 104 VAL A C 1
ATOM 781 O O . VAL A 1 104 ? -3.321 2.487 -5.093 1.00 91.88 104 VAL A O 1
ATOM 784 N N . ARG A 1 105 ? -1.210 2.909 -5.715 1.00 90.44 105 ARG A N 1
ATOM 785 C CA . ARG A 1 105 ? -0.792 3.456 -4.415 1.00 90.44 105 ARG A CA 1
ATOM 786 C C . ARG A 1 105 ? -1.500 4.756 -4.059 1.00 90.44 105 ARG A C 1
ATOM 788 O O . ARG A 1 105 ? -1.951 4.895 -2.921 1.00 90.44 105 ARG A O 1
ATOM 795 N N . LEU A 1 106 ? -1.624 5.680 -5.007 1.00 92.25 106 LEU A N 1
ATOM 796 C CA . LEU A 1 106 ? -2.354 6.932 -4.811 1.00 92.25 106 LEU A CA 1
ATOM 797 C C . LEU A 1 106 ? -3.838 6.668 -4.552 1.00 92.25 106 LEU A C 1
ATOM 799 O O . LEU A 1 106 ? -4.403 7.246 -3.626 1.00 92.25 106 LEU A O 1
ATOM 803 N N . LEU A 1 107 ? -4.443 5.739 -5.297 1.00 92.94 107 LEU A N 1
ATOM 804 C CA . LEU A 1 107 ? -5.828 5.326 -5.086 1.00 92.94 107 LEU A CA 1
ATOM 805 C C . LEU A 1 107 ? -6.036 4.720 -3.688 1.00 92.94 107 LEU A C 1
ATOM 807 O O . LEU A 1 107 ? -6.976 5.086 -2.984 1.00 92.94 107 LEU A O 1
ATOM 811 N N . HIS A 1 108 ? -5.126 3.849 -3.244 1.00 90.88 108 HIS A N 1
ATOM 812 C CA . HIS A 1 108 ? -5.157 3.295 -1.891 1.00 90.88 108 HIS A CA 1
ATOM 813 C C . HIS A 1 108 ? -5.054 4.395 -0.822 1.00 90.88 108 HIS A C 1
ATOM 815 O O . HIS A 1 108 ? -5.840 4.413 0.127 1.00 90.88 108 HIS A O 1
ATOM 821 N N . LEU A 1 109 ? -4.111 5.335 -0.968 1.00 90.69 109 LEU A N 1
ATOM 822 C CA . LEU A 1 109 ? -3.945 6.438 -0.019 1.00 90.69 109 LEU A CA 1
ATOM 823 C C . LEU A 1 109 ? -5.177 7.353 0.009 1.00 90.69 109 LEU A C 1
ATOM 825 O O . LEU A 1 109 ? -5.582 7.793 1.084 1.00 90.69 109 LEU A O 1
ATOM 829 N N . TRP A 1 110 ? -5.798 7.586 -1.148 1.00 91.00 110 TRP A N 1
ATOM 830 C CA . TRP A 1 110 ? -7.043 8.333 -1.268 1.00 91.00 110 TRP A CA 1
ATOM 831 C C . TRP A 1 110 ? -8.190 7.659 -0.512 1.00 91.00 110 TRP A C 1
ATOM 833 O O . TRP A 1 110 ? -8.828 8.300 0.321 1.00 91.00 110 TRP A O 1
ATOM 843 N N . PHE A 1 111 ? -8.427 6.359 -0.713 1.00 91.31 111 PHE A N 1
ATOM 844 C CA . PHE A 1 111 ? -9.463 5.641 0.041 1.00 91.31 111 PHE A CA 1
ATOM 845 C C . PHE A 1 111 ? -9.188 5.630 1.543 1.00 91.31 111 PHE A C 1
ATOM 847 O O . PHE A 1 111 ? -10.107 5.818 2.343 1.00 91.31 111 PHE A O 1
ATOM 854 N N . ARG A 1 112 ? -7.920 5.489 1.944 1.00 88.81 112 ARG A N 1
ATOM 855 C CA . ARG A 1 112 ? -7.537 5.592 3.357 1.00 88.81 112 ARG A CA 1
ATOM 856 C C . ARG A 1 112 ? -7.824 6.982 3.907 1.00 88.81 112 ARG A C 1
ATOM 858 O O . ARG A 1 112 ? -8.404 7.086 4.984 1.00 88.81 112 ARG A O 1
ATOM 865 N N . TYR A 1 113 ? -7.501 8.035 3.165 1.00 89.06 113 TYR A N 1
ATOM 866 C CA . TYR A 1 113 ? -7.849 9.403 3.537 1.00 89.06 113 TYR A CA 1
ATOM 867 C C . TYR A 1 113 ? -9.360 9.573 3.738 1.00 89.06 113 TYR A C 1
ATOM 869 O O . TYR A 1 113 ? -9.775 10.009 4.810 1.00 89.06 113 TYR A O 1
ATOM 877 N N . GLN A 1 114 ? -10.176 9.142 2.771 1.00 89.56 114 GLN A N 1
ATOM 878 C CA . GLN A 1 114 ? -11.639 9.209 2.870 1.00 89.56 114 GLN A CA 1
ATOM 879 C C . GLN A 1 114 ? -12.163 8.466 4.109 1.00 89.56 114 GLN A C 1
ATOM 881 O O . GLN A 1 114 ? -13.007 8.994 4.831 1.00 89.56 114 GLN A O 1
ATOM 886 N N . SER A 1 115 ? -11.612 7.284 4.415 1.00 86.81 115 SER A N 1
ATOM 887 C CA . SER A 1 115 ? -12.007 6.517 5.606 1.00 86.81 115 SER A CA 1
ATOM 888 C C . SER A 1 115 ? -11.677 7.230 6.923 1.00 86.81 115 SER A C 1
ATOM 890 O O . SER A 1 115 ? -12.453 7.159 7.873 1.00 86.81 115 SER A O 1
ATOM 892 N N . LEU A 1 116 ? -10.549 7.948 6.983 1.00 87.12 116 LEU A N 1
ATOM 893 C CA . LEU A 1 116 ? -10.078 8.609 8.201 1.00 87.12 116 LEU A CA 1
ATOM 894 C C . LEU A 1 116 ? -10.749 9.965 8.446 1.00 87.12 116 LEU A C 1
ATOM 896 O O . LEU A 1 116 ? -10.959 10.322 9.600 1.00 87.12 116 LEU A O 1
ATOM 900 N N . VAL A 1 117 ? -11.110 10.714 7.399 1.00 86.75 117 VAL A N 1
ATOM 901 C CA . VAL A 1 117 ? -11.754 12.039 7.537 1.00 86.75 117 VAL A CA 1
ATOM 902 C C . VAL A 1 117 ? -13.136 11.951 8.193 1.00 86.75 117 VAL A C 1
ATOM 904 O O . VAL A 1 117 ? -13.564 12.884 8.872 1.00 86.75 117 VAL A O 1
ATOM 907 N N . VAL A 1 118 ? -13.831 10.824 8.032 1.00 87.06 118 VAL A N 1
ATOM 908 C CA . VAL A 1 118 ? -15.148 10.593 8.646 1.00 87.06 118 VAL A CA 1
ATOM 909 C C . VAL A 1 118 ? -15.040 10.263 10.144 1.00 87.06 118 VAL A C 1
ATOM 911 O O . VAL A 1 118 ? -16.003 10.463 10.888 1.00 87.06 118 VAL A O 1
ATOM 914 N N . LEU A 1 119 ? -13.877 9.803 10.622 1.00 82.44 119 LEU A N 1
ATOM 915 C CA . LEU A 1 119 ? -13.678 9.442 12.026 1.00 82.44 119 LEU A CA 1
ATOM 916 C C . LEU A 1 119 ? -13.617 10.691 12.914 1.00 82.44 119 LEU A C 1
ATOM 918 O O . LEU A 1 119 ? -12.637 11.435 12.926 1.00 82.44 119 LEU A O 1
ATOM 922 N N . LYS A 1 120 ? -14.658 10.892 13.725 1.00 76.69 120 LYS A N 1
ATOM 923 C CA . LYS A 1 120 ? -14.693 11.931 14.759 1.00 76.69 120 LYS A CA 1
ATOM 924 C C . LYS A 1 120 ? -14.321 11.336 16.108 1.00 76.69 120 LYS A C 1
ATOM 926 O O . LYS A 1 120 ? -15.181 10.873 16.853 1.00 76.69 120 LYS A O 1
ATOM 931 N N . PHE A 1 121 ? -13.040 11.382 16.455 1.00 70.50 121 PHE A N 1
ATOM 932 C CA . PHE A 1 121 ? -12.635 11.053 17.816 1.00 70.50 121 PHE A CA 1
ATOM 933 C C . PHE A 1 121 ? -13.068 12.163 18.767 1.00 70.50 121 PHE A C 1
ATOM 935 O O . PHE A 1 121 ? -12.799 13.344 18.538 1.00 70.50 121 PHE A O 1
ATOM 942 N N . ARG A 1 122 ? -13.718 11.784 19.868 1.00 60.47 122 ARG A N 1
ATOM 943 C CA . ARG A 1 122 ? -13.886 12.687 21.003 1.00 60.47 122 ARG A CA 1
ATOM 944 C C . ARG A 1 122 ? -12.480 12.915 21.553 1.00 60.47 122 ARG A C 1
ATOM 946 O O . ARG A 1 122 ? -11.871 11.974 22.052 1.00 60.47 122 ARG A O 1
ATOM 953 N N . THR A 1 123 ? -11.935 14.116 21.378 1.00 47.47 123 THR A N 1
ATOM 954 C CA . THR A 1 123 ? -10.618 14.484 21.899 1.00 47.47 123 THR A CA 1
ATOM 955 C C . THR A 1 123 ? -10.577 14.172 23.389 1.00 47.47 123 THR A C 1
ATOM 957 O O . THR A 1 123 ? -11.249 14.811 24.199 1.00 47.47 123 THR A O 1
ATOM 960 N N . VAL A 1 124 ? -9.808 13.151 23.761 1.00 49.41 124 VAL A N 1
ATOM 961 C CA . VAL A 1 124 ? -9.445 12.943 25.156 1.00 49.41 124 VAL A CA 1
ATOM 962 C C . VAL A 1 124 ? -8.442 14.045 25.464 1.00 49.41 124 VAL A C 1
ATOM 964 O O . VAL A 1 124 ? -7.329 14.048 24.942 1.00 49.41 124 VAL A O 1
ATOM 967 N N . ARG A 1 125 ? -8.866 15.024 26.268 1.00 40.91 125 ARG A N 1
ATOM 968 C CA . ARG A 1 125 ? -7.937 15.859 27.029 1.00 40.91 125 ARG A CA 1
ATOM 969 C C . ARG A 1 125 ? -7.036 14.899 27.805 1.00 40.91 125 ARG A C 1
ATOM 971 O O . ARG A 1 125 ? -7.501 14.253 28.737 1.00 40.91 125 ARG A O 1
ATOM 978 N N . CYS A 1 126 ? -5.797 14.749 27.357 1.00 45.06 126 CYS A N 1
ATOM 979 C CA . CYS A 1 126 ? -4.757 14.097 28.136 1.00 45.06 126 CYS A CA 1
ATOM 980 C C . CYS A 1 126 ? -4.272 15.079 29.217 1.00 45.06 126 CYS A C 1
ATOM 982 O O . CYS A 1 126 ? -4.397 16.289 29.019 1.00 45.06 126 CYS A O 1
ATOM 984 N N . TRP A 1 127 ? -3.711 14.534 30.299 1.00 37.91 127 TRP A N 1
ATOM 985 C CA . TRP A 1 127 ? -3.225 15.164 31.540 1.00 37.91 127 TRP A CA 1
ATOM 986 C C . TRP A 1 127 ? -4.245 15.295 32.685 1.00 37.91 127 TRP A C 1
ATOM 988 O O . TRP A 1 127 ? -4.782 16.370 32.946 1.00 37.91 127 TRP A O 1
ATOM 998 N N . THR A 1 128 ? -4.420 14.193 33.418 1.00 40.91 128 THR A N 1
ATOM 999 C CA . THR A 1 128 ? -4.285 14.161 34.889 1.00 40.91 128 THR A CA 1
ATOM 1000 C C . THR A 1 128 ? -3.524 12.907 35.268 1.00 40.91 128 THR A C 1
ATOM 1002 O O . THR A 1 128 ? -3.861 11.861 34.667 1.00 40.91 128 THR A O 1
#

pLDDT: mean 86.05, std 10.77, range [37.91, 96.5]

InterPro domains:
  IPR006968 Root UVB sensitive family [PTHR12770] (1-124)
  IPR054549 Protein root UVB sensitive/RUS domain [PF04884] (1-124)